Protein AF-A0A4R6QUA4-F1 (afdb_monomer_lite)

Structure (mmCIF, N/CA/C/O backbone):
data_AF-A0A4R6QUA4-F1
#
_entry.id   AF-A0A4R6QUA4-F1
#
loop_
_atom_site.group_PDB
_atom_site.id
_atom_site.type_symbol
_atom_site.label_atom_id
_atom_site.label_alt_id
_atom_site.label_comp_id
_atom_site.label_asym_id
_atom_site.label_entity_id
_atom_site.label_seq_id
_atom_site.pdbx_PDB_ins_code
_atom_site.Cartn_x
_atom_site.Cartn_y
_atom_site.Cartn_z
_atom_site.occupancy
_atom_site.B_iso_or_equiv
_atom_site.auth_seq_id
_atom_site.auth_comp_id
_atom_site.auth_asym_id
_atom_site.auth_atom_id
_atom_site.pdbx_PDB_model_num
ATOM 1 N N . MET A 1 1 ? -16.728 -13.352 -0.654 1.00 44.69 1 MET A N 1
ATOM 2 C CA . MET A 1 1 ? -16.193 -12.247 0.168 1.00 44.69 1 MET A CA 1
ATOM 3 C C . MET A 1 1 ? -16.642 -10.982 -0.537 1.00 44.69 1 MET A C 1
ATOM 5 O O . MET A 1 1 ? -16.301 -10.847 -1.702 1.00 44.69 1 MET A O 1
ATOM 9 N N . GLY A 1 2 ? -17.548 -10.195 0.050 1.00 48.94 2 GLY A N 1
ATOM 10 C CA . GLY A 1 2 ? -18.082 -9.006 -0.626 1.00 48.94 2 GLY A CA 1
ATOM 11 C C . GLY A 1 2 ? -16.954 -8.019 -0.906 1.00 48.94 2 GLY A C 1
ATOM 12 O O . GLY A 1 2 ? -16.120 -7.806 -0.027 1.00 48.94 2 GLY A O 1
ATOM 13 N N . ASP A 1 3 ? -16.895 -7.478 -2.122 1.00 63.06 3 ASP A N 1
ATOM 14 C CA . ASP A 1 3 ? -15.937 -6.429 -2.461 1.00 63.06 3 ASP A CA 1
ATOM 15 C C . ASP A 1 3 ? -16.188 -5.231 -1.541 1.00 63.06 3 ASP A C 1
ATOM 17 O O . ASP A 1 3 ? -17.224 -4.570 -1.623 1.00 63.06 3 ASP A O 1
ATOM 21 N N . LEU A 1 4 ? -15.258 -4.990 -0.615 1.00 68.12 4 LEU A N 1
ATOM 22 C CA . LEU A 1 4 ? -15.256 -3.782 0.200 1.00 68.12 4 LEU A CA 1
ATOM 23 C C . LEU A 1 4 ? -15.193 -2.577 -0.739 1.00 68.12 4 LEU A C 1
ATOM 25 O O . LEU A 1 4 ? -14.339 -2.535 -1.628 1.00 68.12 4 LEU A O 1
ATOM 29 N N . ASN A 1 5 ? -16.092 -1.611 -0.530 1.00 76.88 5 ASN A N 1
ATOM 30 C CA . ASN A 1 5 ? -16.022 -0.331 -1.220 1.00 76.88 5 ASN A CA 1
ATOM 31 C C . ASN A 1 5 ? -14.654 0.304 -0.899 1.00 76.88 5 ASN A C 1
ATOM 33 O O . ASN A 1 5 ? -14.400 0.566 0.282 1.00 76.88 5 ASN A O 1
ATOM 37 N N . PRO A 1 6 ? -13.789 0.546 -1.904 1.00 73.88 6 PRO A N 1
ATOM 38 C CA . PRO A 1 6 ? -12.470 1.122 -1.679 1.00 73.88 6 PRO A CA 1
ATOM 39 C C . PRO A 1 6 ? -12.531 2.451 -0.925 1.00 73.88 6 PRO A C 1
ATOM 41 O O . PRO A 1 6 ? -11.679 2.686 -0.084 1.00 73.88 6 PRO A O 1
ATOM 44 N N . ASP A 1 7 ? -13.573 3.262 -1.116 1.00 78.94 7 ASP A N 1
ATOM 45 C CA . ASP A 1 7 ? -13.720 4.566 -0.451 1.00 78.94 7 ASP A CA 1
ATOM 46 C C . ASP A 1 7 ? -14.081 4.459 1.040 1.00 78.94 7 ASP A C 1
ATOM 48 O O . ASP A 1 7 ? -14.096 5.453 1.762 1.00 78.94 7 ASP A O 1
ATOM 52 N N . GLN A 1 8 ? -14.417 3.259 1.519 1.00 87.50 8 GLN A N 1
ATOM 53 C CA . GLN A 1 8 ? -14.825 3.010 2.903 1.00 87.50 8 GLN A CA 1
ATOM 54 C C . GLN A 1 8 ? -14.041 1.860 3.537 1.00 87.50 8 GLN A C 1
ATOM 56 O O . GLN A 1 8 ? -14.513 1.243 4.494 1.00 87.50 8 GLN A O 1
ATOM 61 N N . TRP A 1 9 ? -12.840 1.579 3.021 1.00 93.06 9 TRP A N 1
ATOM 62 C CA . TRP A 1 9 ? -11.966 0.518 3.520 1.00 93.06 9 TRP A CA 1
ATOM 63 C C . TRP A 1 9 ? -11.736 0.627 5.038 1.00 93.06 9 TRP A C 1
ATOM 65 O O . TRP A 1 9 ? -11.777 -0.379 5.745 1.00 93.06 9 TRP A O 1
ATOM 75 N N . PHE A 1 10 ? -11.580 1.854 5.545 1.00 94.50 10 PHE A N 1
ATOM 76 C CA . PHE A 1 10 ? -11.244 2.137 6.941 1.00 94.50 10 PHE A CA 1
ATOM 77 C C . PHE A 1 10 ? -12.351 1.737 7.928 1.00 94.50 10 PHE A C 1
ATOM 79 O O . PHE A 1 10 ? -12.068 1.411 9.077 1.00 94.50 10 PHE A O 1
ATOM 86 N N . LYS A 1 11 ? -13.614 1.661 7.483 1.00 94.31 11 LYS A N 1
ATOM 87 C CA . LYS A 1 11 ? -14.744 1.253 8.340 1.00 94.31 11 LYS A CA 1
ATOM 88 C C . LYS A 1 11 ? -14.667 -0.205 8.791 1.00 94.31 11 LYS A C 1
ATOM 90 O O . LYS A 1 11 ? -15.334 -0.576 9.751 1.00 94.31 11 LYS A O 1
ATOM 95 N N . ALA A 1 12 ? -13.899 -1.028 8.081 1.00 94.44 12 ALA A N 1
ATOM 96 C CA . ALA A 1 12 ? -13.710 -2.441 8.390 1.00 94.44 12 ALA A CA 1
ATOM 97 C C . ALA A 1 12 ? -12.399 -2.723 9.145 1.00 94.44 12 ALA A C 1
ATOM 99 O O . ALA A 1 12 ? -12.095 -3.888 9.398 1.00 94.44 12 ALA A O 1
ATOM 100 N N . VAL A 1 13 ? -11.616 -1.688 9.474 1.00 96.19 13 VAL A N 1
ATOM 101 C CA . VAL A 1 13 ? -10.328 -1.836 10.162 1.00 96.19 13 VAL A CA 1
ATOM 102 C C . VAL A 1 13 ? -10.533 -2.406 11.558 1.00 96.19 13 VAL A C 1
ATOM 104 O O . VAL A 1 13 ? -11.457 -2.032 12.283 1.00 96.19 13 VAL A O 1
ATOM 107 N N . THR A 1 14 ? -9.648 -3.324 11.929 1.00 96.44 14 THR A N 1
ATOM 108 C CA . THR A 1 14 ? -9.632 -3.983 13.233 1.00 96.44 14 THR A CA 1
ATOM 109 C C . THR A 1 14 ? -8.464 -3.497 14.089 1.00 96.44 14 THR A C 1
ATOM 111 O O . THR A 1 14 ? -7.507 -2.907 13.593 1.00 96.44 14 THR A O 1
ATOM 114 N N . ALA A 1 15 ? -8.503 -3.787 15.392 1.00 96.25 15 ALA A N 1
ATOM 115 C CA . ALA A 1 15 ? -7.386 -3.474 16.283 1.00 96.25 15 ALA A CA 1
ATOM 116 C C . ALA A 1 15 ? -6.094 -4.228 15.916 1.00 96.25 15 ALA A C 1
ATOM 118 O O . ALA A 1 15 ? -4.999 -3.726 16.162 1.00 96.25 15 ALA A O 1
ATOM 119 N N . ASP A 1 16 ? -6.208 -5.415 15.314 1.00 95.06 16 ASP A N 1
ATOM 120 C CA . ASP A 1 16 ? -5.049 -6.193 14.872 1.00 95.06 16 ASP A CA 1
ATOM 121 C C . ASP A 1 16 ? -4.373 -5.552 13.652 1.00 95.06 16 ASP A C 1
ATOM 123 O O . ASP A 1 16 ? -3.144 -5.525 13.591 1.00 95.06 16 ASP A O 1
ATOM 127 N N . ASP A 1 17 ? -5.158 -4.968 12.736 1.00 95.31 17 ASP A N 1
ATOM 128 C CA . ASP A 1 17 ? -4.621 -4.211 11.597 1.00 95.31 17 ASP A CA 1
ATOM 129 C C . ASP A 1 17 ? -3.795 -3.002 12.072 1.00 95.31 17 ASP A C 1
ATOM 131 O O . ASP A 1 17 ? -2.774 -2.688 11.470 1.00 95.31 17 ASP A O 1
ATOM 135 N N . LEU A 1 18 ? -4.217 -2.340 13.157 1.00 96.25 18 LEU A N 1
ATOM 136 C CA . LEU A 1 18 ? -3.539 -1.168 13.727 1.00 96.25 18 LEU A CA 1
ATOM 137 C C . LEU A 1 18 ? -2.298 -1.532 14.543 1.00 96.25 18 LEU A C 1
ATOM 139 O O . LEU A 1 18 ? -1.258 -0.882 14.416 1.00 96.25 18 LEU A O 1
ATOM 143 N N . ARG A 1 19 ? -2.380 -2.602 15.344 1.00 94.38 19 ARG A N 1
ATOM 144 C CA . ARG A 1 19 ? -1.271 -3.057 16.196 1.00 94.38 19 ARG A CA 1
ATOM 145 C C . ARG A 1 19 ? -0.025 -3.390 15.384 1.00 94.38 19 ARG A C 1
ATOM 147 O O . ARG A 1 19 ? 1.080 -3.130 15.851 1.00 94.38 19 ARG A O 1
ATOM 154 N N . LEU A 1 20 ? -0.201 -3.936 14.179 1.00 92.88 20 LEU A N 1
ATOM 155 C CA . LEU A 1 20 ? 0.902 -4.240 13.266 1.00 92.88 20 LEU A CA 1
ATOM 156 C C . LEU A 1 20 ? 1.785 -3.014 12.979 1.00 92.88 20 LEU A C 1
ATOM 158 O O . LEU A 1 20 ? 2.990 -3.154 12.794 1.00 92.88 20 LEU A O 1
ATOM 162 N N . TYR A 1 21 ? 1.194 -1.822 12.982 1.00 93.25 21 TYR A N 1
ATOM 163 C CA . TYR A 1 21 ? 1.879 -0.575 12.657 1.00 93.25 21 TYR A CA 1
ATOM 164 C C . TYR A 1 21 ? 2.112 0.325 13.873 1.00 93.25 21 TYR A C 1
ATOM 166 O O . TYR A 1 21 ? 2.508 1.475 13.712 1.00 93.25 21 TYR A O 1
ATOM 174 N N . GLY A 1 22 ? 1.863 -0.183 15.085 1.00 94.38 22 GLY A N 1
ATOM 175 C CA . GLY A 1 22 ? 2.015 0.594 16.315 1.00 94.38 22 GLY A CA 1
ATOM 176 C C . GLY A 1 22 ? 1.053 1.780 16.416 1.00 94.38 22 GLY A C 1
ATOM 177 O O . GLY A 1 22 ? 1.383 2.765 17.065 1.00 94.38 22 GLY A O 1
ATOM 178 N N . VAL A 1 23 ? -0.113 1.708 15.762 1.00 95.31 23 VAL A N 1
ATOM 179 C CA . VAL A 1 23 ? -1.147 2.742 15.884 1.00 95.31 23 VAL A CA 1
ATOM 180 C C . VAL A 1 23 ? -1.981 2.458 17.129 1.00 95.31 23 VAL A C 1
ATOM 182 O O . VAL A 1 23 ? -2.680 1.443 17.203 1.00 95.31 23 VAL A O 1
ATOM 185 N N . ASP A 1 24 ? -1.903 3.364 18.100 1.00 95.31 24 ASP A N 1
ATOM 186 C CA . ASP A 1 24 ? -2.648 3.264 19.350 1.00 95.31 24 ASP A CA 1
ATOM 187 C C . ASP A 1 24 ? -4.127 3.615 19.159 1.00 95.31 24 ASP A C 1
ATOM 189 O O . ASP A 1 24 ? -4.481 4.543 18.426 1.00 95.31 24 ASP A O 1
ATOM 193 N N . ILE A 1 25 ? -4.986 2.876 19.865 1.00 96.00 25 ILE A N 1
ATOM 194 C CA . ILE A 1 25 ? -6.422 3.144 19.973 1.00 96.00 25 ILE A CA 1
ATOM 195 C C . ILE A 1 25 ? -6.655 3.812 21.326 1.00 96.00 25 ILE A C 1
ATOM 197 O O . ILE A 1 25 ? -6.347 3.224 22.364 1.00 96.00 25 ILE A O 1
ATOM 201 N N . GLY A 1 26 ? -7.178 5.036 21.309 1.00 92.81 26 GLY A N 1
ATOM 202 C CA . GLY A 1 26 ? -7.480 5.803 22.511 1.00 92.81 26 GLY A CA 1
ATOM 203 C C . GLY A 1 26 ? -8.592 5.186 23.364 1.00 92.81 26 GLY A C 1
ATOM 204 O O . GLY A 1 26 ? -9.363 4.330 22.924 1.00 92.81 26 GLY A O 1
ATOM 205 N N . ASP A 1 27 ? -8.708 5.652 24.606 1.00 93.06 27 ASP A N 1
ATOM 206 C CA . ASP A 1 27 ? -9.741 5.177 25.527 1.00 93.06 27 ASP A CA 1
ATOM 207 C C . ASP A 1 27 ? -11.150 5.441 24.972 1.00 93.06 27 ASP A C 1
ATOM 209 O O . ASP A 1 27 ? -11.548 6.580 24.730 1.00 93.06 27 ASP A O 1
ATOM 213 N N . GLY A 1 28 ? -11.923 4.367 24.786 1.00 92.75 28 GLY A N 1
ATOM 214 C CA . GLY A 1 28 ? -13.274 4.431 24.215 1.00 92.75 28 GLY A CA 1
ATOM 215 C C . GLY A 1 28 ? -13.323 4.662 22.699 1.00 92.75 28 GLY A C 1
ATOM 216 O O . GLY A 1 28 ? -14.419 4.767 22.148 1.00 92.75 28 GLY A O 1
ATOM 217 N N . GLU A 1 29 ? -12.171 4.714 22.027 1.00 96.75 29 GLU A N 1
ATOM 218 C CA . GLU A 1 29 ? -12.047 4.841 20.575 1.00 96.75 29 GLU A CA 1
ATOM 219 C C . GLU A 1 29 ? -12.236 3.472 19.894 1.00 96.75 29 GLU A C 1
ATOM 221 O O . GLU A 1 29 ? -11.816 2.424 20.389 1.00 96.75 29 GLU A O 1
ATOM 226 N N . THR A 1 30 ? -12.893 3.459 18.736 1.00 97.56 30 THR A N 1
ATOM 227 C CA . THR A 1 30 ? -12.954 2.286 17.851 1.00 97.56 30 THR A CA 1
ATOM 228 C C . THR A 1 30 ? -11.811 2.319 16.836 1.00 97.56 30 THR A C 1
ATOM 230 O O . THR A 1 30 ? -11.300 3.383 16.502 1.00 97.56 30 THR A O 1
ATOM 233 N N . ALA A 1 31 ? -11.421 1.172 16.274 1.00 97.19 31 ALA A N 1
ATOM 234 C CA . ALA A 1 31 ? -10.335 1.134 15.289 1.00 97.19 31 ALA A CA 1
ATOM 235 C C . ALA A 1 31 ? -10.563 2.049 14.056 1.00 97.19 31 ALA A C 1
ATOM 237 O O . ALA A 1 31 ? -9.621 2.735 13.665 1.00 97.19 31 ALA A O 1
ATOM 238 N N . PRO A 1 32 ? -11.777 2.161 13.474 1.00 97.38 32 PRO A N 1
ATOM 239 C CA . PRO A 1 32 ? -12.034 3.151 12.426 1.00 97.38 32 PRO A CA 1
ATOM 240 C C . PRO A 1 32 ? -11.815 4.599 12.881 1.00 97.38 32 PRO A C 1
ATOM 242 O O . PRO A 1 32 ? -11.226 5.372 12.135 1.00 97.38 32 PRO A O 1
ATOM 245 N N . GLN A 1 33 ? -12.220 4.948 14.108 1.00 97.69 33 GLN A N 1
ATOM 246 C CA . GLN A 1 33 ? -11.997 6.290 14.662 1.00 97.69 33 GLN A CA 1
ATOM 247 C C . GLN A 1 33 ? -10.505 6.583 14.854 1.00 97.69 33 GLN A C 1
ATOM 249 O O . GLN A 1 33 ? -10.064 7.681 14.537 1.00 97.69 33 GLN A O 1
ATOM 254 N N . ALA A 1 34 ? -9.713 5.588 15.269 1.00 97.62 34 ALA A N 1
ATOM 255 C CA . ALA A 1 34 ? -8.261 5.733 15.362 1.00 97.62 34 ALA A CA 1
ATOM 256 C C . ALA A 1 34 ? -7.613 5.999 13.991 1.00 97.62 34 ALA A C 1
ATOM 258 O O . ALA A 1 34 ? -6.678 6.790 13.897 1.00 97.62 34 ALA A O 1
ATOM 259 N N . VAL A 1 35 ? -8.125 5.386 12.914 1.00 97.19 35 VAL A N 1
ATOM 260 C CA . VAL A 1 35 ? -7.673 5.672 11.538 1.00 97.19 35 VAL A CA 1
ATOM 261 C C . VAL A 1 35 ? -8.080 7.071 11.090 1.00 97.19 35 VAL A C 1
ATOM 263 O O . VAL A 1 35 ? -7.272 7.755 10.470 1.00 97.19 35 VAL A O 1
ATOM 266 N N . GLU A 1 36 ? -9.309 7.498 11.384 1.00 97.31 36 GLU A N 1
ATOM 267 C CA . GLU A 1 36 ? -9.784 8.855 11.081 1.00 97.31 36 GLU A CA 1
ATOM 268 C C . GLU A 1 36 ? -8.931 9.906 11.801 1.00 97.31 36 GLU A C 1
ATOM 270 O O . GLU A 1 36 ? -8.419 10.820 11.162 1.00 97.31 36 GLU A O 1
ATOM 275 N N . ARG A 1 37 ? -8.674 9.717 13.100 1.00 97.25 37 ARG A N 1
ATOM 276 C CA . ARG A 1 37 ? -7.797 10.591 13.885 1.00 97.25 37 ARG A CA 1
ATOM 277 C C . ARG A 1 37 ? -6.371 10.619 13.334 1.00 97.25 37 ARG A C 1
ATOM 279 O O . ARG A 1 37 ? -5.821 11.699 13.154 1.00 97.25 37 ARG A O 1
ATOM 286 N N . LEU A 1 38 ? -5.780 9.457 13.046 1.00 96.50 38 LEU A N 1
ATOM 287 C CA . LEU A 1 38 ? -4.453 9.372 12.427 1.00 96.50 38 LEU A CA 1
ATOM 288 C C . LEU A 1 38 ? -4.415 10.140 11.098 1.00 96.50 38 LEU A C 1
ATOM 290 O O . LEU A 1 38 ? -3.456 10.856 10.819 1.00 96.50 38 LEU A O 1
ATOM 294 N N . ALA A 1 39 ? -5.457 9.997 10.279 1.00 96.25 39 ALA A N 1
ATOM 295 C CA . ALA A 1 39 ? -5.543 10.684 9.002 1.00 96.25 39 ALA A CA 1
ATOM 296 C C . ALA A 1 39 ? -5.630 12.204 9.173 1.00 96.25 39 ALA A C 1
ATOM 298 O O . ALA A 1 39 ? -4.932 12.925 8.465 1.00 96.25 39 ALA A O 1
ATOM 299 N N . ASP A 1 40 ? -6.408 12.685 10.142 1.00 97.06 40 ASP A N 1
ATOM 300 C CA . ASP A 1 40 ? -6.492 14.108 10.474 1.00 97.06 40 ASP A CA 1
ATOM 301 C C . ASP A 1 40 ? -5.148 14.657 10.985 1.00 97.06 40 ASP A C 1
ATOM 303 O O . ASP A 1 40 ? -4.707 15.722 10.548 1.00 97.06 40 ASP A O 1
ATOM 307 N N . GLU A 1 41 ? -4.461 13.921 11.866 1.00 96.19 41 GLU A N 1
ATOM 308 C CA . GLU A 1 41 ? -3.148 14.295 12.415 1.00 96.19 41 GLU A CA 1
ATOM 309 C C . GLU A 1 41 ? -2.064 14.385 11.328 1.00 96.19 41 GLU A C 1
ATOM 311 O O . GLU A 1 41 ? -1.207 15.271 11.373 1.00 96.19 41 GLU A O 1
ATOM 316 N N . MET A 1 42 ? -2.105 13.485 10.341 1.00 95.62 42 MET A N 1
ATOM 317 C CA . MET A 1 42 ? -1.110 13.390 9.268 1.00 95.62 42 MET A CA 1
ATOM 318 C C . MET A 1 42 ? -1.513 14.122 7.975 1.00 95.62 42 MET A C 1
ATOM 320 O O . MET A 1 42 ? -0.721 14.176 7.036 1.00 95.62 42 MET A O 1
ATOM 324 N N . GLY A 1 43 ? -2.727 14.676 7.895 1.00 96.31 43 GLY A N 1
ATOM 325 C CA . GLY A 1 43 ? -3.247 15.320 6.684 1.00 96.31 43 GLY A CA 1
ATOM 326 C C . GLY A 1 43 ? -3.515 14.352 5.521 1.00 96.31 43 GLY A C 1
ATOM 327 O O . GLY A 1 43 ? -3.299 14.705 4.361 1.00 96.31 43 GLY A O 1
ATOM 328 N N . VAL A 1 44 ? -3.959 13.129 5.817 1.00 96.50 44 VAL A N 1
ATOM 329 C CA . VAL A 1 44 ? -4.184 12.052 4.840 1.00 96.50 44 VAL A CA 1
ATOM 330 C C . VAL A 1 44 ? -5.619 12.066 4.307 1.00 96.50 44 VAL A C 1
ATOM 332 O O . VAL A 1 44 ? -6.587 12.026 5.062 1.00 96.50 44 VAL A O 1
ATOM 335 N N . ASP A 1 45 ? -5.770 12.016 2.981 1.00 95.50 45 ASP A N 1
ATOM 336 C CA . ASP A 1 45 ? -7.061 11.792 2.312 1.00 95.50 45 ASP A CA 1
ATOM 337 C C . ASP A 1 45 ? -7.387 10.282 2.290 1.00 95.50 45 ASP A C 1
ATOM 339 O O . ASP A 1 45 ? -6.899 9.531 1.441 1.00 95.50 45 ASP A O 1
ATOM 343 N N . LEU A 1 46 ? -8.216 9.814 3.232 1.00 95.56 46 LEU A N 1
ATOM 344 C CA . LEU A 1 46 ? -8.635 8.404 3.316 1.00 95.56 46 LEU A CA 1
ATOM 345 C C . LEU A 1 46 ? -9.314 7.882 2.030 1.00 95.56 46 LEU A C 1
ATOM 347 O O . LEU A 1 46 ? -8.997 6.764 1.602 1.00 95.56 46 LEU A O 1
ATOM 351 N N . PRO A 1 47 ? -10.207 8.643 1.369 1.00 95.06 47 PRO A N 1
ATOM 352 C CA . PRO A 1 47 ? -10.648 8.330 0.012 1.00 95.06 47 PRO A CA 1
ATOM 353 C C . PRO A 1 47 ? -9.510 8.169 -1.011 1.00 95.06 47 PRO A C 1
ATOM 355 O O . PRO A 1 47 ? -9.578 7.260 -1.839 1.00 95.06 47 PRO A O 1
ATOM 358 N N . ALA A 1 48 ? -8.453 8.992 -0.979 1.00 94.81 48 ALA A N 1
ATOM 359 C CA . ALA A 1 48 ? -7.293 8.806 -1.869 1.00 94.81 48 ALA A CA 1
ATOM 360 C C . ALA A 1 48 ? -6.566 7.483 -1.610 1.00 94.81 48 ALA A C 1
ATOM 362 O O . ALA A 1 48 ? -6.180 6.804 -2.565 1.00 94.81 48 ALA A O 1
ATOM 363 N N . VAL A 1 49 ? -6.446 7.067 -0.345 1.00 96.75 49 VAL A N 1
ATOM 364 C CA . VAL A 1 49 ? -5.933 5.732 0.008 1.00 96.75 49 VAL A CA 1
ATOM 365 C C . VAL A 1 49 ? -6.785 4.642 -0.646 1.00 96.75 49 VAL A C 1
ATOM 367 O O . VAL A 1 49 ? -6.249 3.730 -1.277 1.00 96.75 49 VAL A O 1
ATOM 370 N N . GLY A 1 50 ? -8.113 4.772 -0.577 1.00 96.00 50 GLY A N 1
ATOM 371 C CA . GLY A 1 50 ? -9.060 3.878 -1.246 1.00 96.00 50 GLY A CA 1
ATOM 372 C C . GLY A 1 50 ? -8.848 3.788 -2.760 1.00 96.00 50 GLY A C 1
ATOM 373 O O . GLY A 1 50 ? -8.758 2.689 -3.315 1.00 96.00 50 GLY A O 1
ATOM 374 N N . ARG A 1 51 ? -8.693 4.935 -3.431 1.00 95.56 51 ARG A N 1
ATOM 375 C CA . ARG A 1 51 ? -8.406 5.000 -4.876 1.00 95.56 51 ARG A CA 1
ATOM 376 C C . ARG A 1 51 ? -7.068 4.350 -5.227 1.00 95.56 51 ARG A C 1
ATOM 378 O O . ARG A 1 51 ? -7.015 3.566 -6.172 1.00 95.56 51 ARG A O 1
ATOM 385 N N . CYS A 1 52 ? -6.019 4.584 -4.439 1.00 96.25 52 CYS A N 1
ATOM 386 C CA . CYS A 1 52 ? -4.717 3.941 -4.625 1.00 96.25 52 CYS A CA 1
ATOM 387 C C . CYS A 1 52 ? -4.805 2.414 -4.442 1.00 96.25 52 CYS A C 1
ATOM 389 O O . CYS A 1 52 ? -4.275 1.653 -5.251 1.00 96.25 52 CYS A O 1
ATOM 391 N N . LEU A 1 53 ? -5.526 1.931 -3.423 1.00 96.12 53 LEU A N 1
ATOM 392 C CA . LEU A 1 53 ? -5.782 0.497 -3.233 1.00 96.12 53 LEU A CA 1
ATOM 393 C C . LEU A 1 53 ? -6.511 -0.116 -4.434 1.00 96.12 53 LEU A C 1
ATOM 395 O O . LEU A 1 53 ? -6.169 -1.227 -4.847 1.00 96.12 53 LEU A O 1
ATOM 399 N N . ALA A 1 54 ? -7.504 0.588 -4.982 1.00 94.88 54 ALA A N 1
ATOM 400 C CA . ALA A 1 54 ? -8.257 0.156 -6.155 1.00 94.88 54 ALA A CA 1
ATOM 401 C C . ALA A 1 54 ? -7.394 0.139 -7.426 1.00 94.88 54 ALA A C 1
ATOM 403 O O . ALA A 1 54 ? -7.456 -0.829 -8.182 1.00 94.88 54 ALA A O 1
ATOM 404 N N . LEU A 1 55 ? -6.546 1.153 -7.620 1.00 95.00 55 LEU A N 1
ATOM 405 C CA . LEU A 1 55 ? -5.571 1.224 -8.710 1.00 95.00 55 LEU A CA 1
ATOM 406 C C . LEU A 1 55 ? -4.623 0.017 -8.688 1.00 95.00 55 LEU A C 1
ATOM 408 O O . LEU A 1 55 ? -4.433 -0.649 -9.700 1.00 95.00 55 LEU A O 1
ATOM 412 N N . LEU A 1 56 ? -4.072 -0.318 -7.519 1.00 95.38 56 LEU A N 1
ATOM 413 C CA . LEU A 1 56 ? -3.188 -1.479 -7.383 1.00 95.38 56 LEU A CA 1
ATOM 414 C C . LEU A 1 56 ? -3.912 -2.807 -7.650 1.00 95.38 56 LEU A C 1
ATOM 416 O O . LEU A 1 56 ? -3.286 -3.769 -8.086 1.00 95.38 56 LEU A O 1
ATOM 420 N N . ARG A 1 57 ? -5.227 -2.874 -7.402 1.00 94.12 57 ARG A N 1
ATOM 421 C CA . ARG A 1 57 ? -6.051 -4.056 -7.706 1.00 94.12 57 ARG A CA 1
ATOM 422 C C . ARG A 1 57 ? -6.420 -4.179 -9.180 1.00 94.12 57 ARG A C 1
ATOM 424 O O . ARG A 1 57 ? -6.650 -5.299 -9.634 1.00 94.12 57 ARG A O 1
ATOM 431 N N . SER A 1 58 ? -6.546 -3.064 -9.897 1.00 90.12 58 SER A N 1
ATOM 432 C CA . SER A 1 58 ? -7.079 -3.043 -11.263 1.00 90.12 58 SER A CA 1
ATOM 433 C C . SER A 1 58 ? -6.051 -3.447 -12.321 1.00 90.12 58 SER A C 1
ATOM 435 O O . SER A 1 58 ? -6.438 -3.924 -13.389 1.00 90.12 58 SER A O 1
ATOM 437 N N . GLY A 1 59 ? -4.758 -3.293 -12.029 1.00 83.06 59 GLY A N 1
ATOM 438 C CA . GLY A 1 59 ? -3.689 -3.459 -13.007 1.00 83.06 59 GLY A CA 1
ATOM 439 C C . GLY A 1 59 ? -2.545 -4.361 -12.557 1.00 83.06 59 GLY A C 1
ATOM 440 O O . GLY A 1 59 ? -2.395 -4.730 -11.395 1.00 83.06 59 GLY A O 1
ATOM 441 N N . ARG A 1 60 ? -1.672 -4.693 -13.514 1.00 90.12 60 ARG A N 1
ATOM 442 C CA . ARG A 1 60 ? -0.348 -5.261 -13.227 1.00 90.12 60 ARG A CA 1
ATOM 443 C C . ARG A 1 60 ? 0.599 -4.121 -12.884 1.00 90.12 60 ARG A C 1
ATOM 445 O O . ARG A 1 60 ? 1.449 -3.748 -13.691 1.00 90.12 60 ARG A O 1
ATOM 452 N N . CYS A 1 61 ? 0.418 -3.536 -11.713 1.00 92.94 61 CYS A N 1
ATOM 453 C CA . CYS A 1 61 ? 1.232 -2.427 -11.248 1.00 92.94 61 CYS A CA 1
ATOM 454 C C . CYS A 1 61 ? 1.629 -2.607 -9.782 1.00 92.94 61 CYS A C 1
ATOM 456 O O . CYS A 1 61 ? 1.103 -3.458 -9.062 1.00 92.94 61 CYS A O 1
ATOM 458 N N . MET A 1 62 ? 2.615 -1.830 -9.357 1.00 94.88 62 MET A N 1
ATOM 459 C CA . MET A 1 62 ? 2.959 -1.672 -7.953 1.00 94.88 62 MET A CA 1
ATOM 460 C C . MET A 1 62 ? 3.271 -0.214 -7.653 1.00 94.88 62 MET A C 1
ATOM 462 O O . MET A 1 62 ? 3.759 0.522 -8.514 1.00 94.88 62 MET A O 1
ATOM 466 N N . LEU A 1 63 ? 3.029 0.168 -6.407 1.00 95.88 63 LEU A N 1
ATOM 467 C CA . LEU A 1 63 ? 3.554 1.391 -5.835 1.00 95.88 63 LEU A CA 1
ATOM 468 C C . LEU A 1 63 ? 5.047 1.197 -5.559 1.00 95.88 63 LEU A C 1
ATOM 470 O O . LEU A 1 63 ? 5.455 0.148 -5.055 1.00 95.88 63 LEU A O 1
ATOM 474 N N . SER A 1 64 ? 5.865 2.181 -5.905 1.00 93.19 64 SER A N 1
ATOM 475 C CA . SER A 1 64 ? 7.304 2.208 -5.649 1.00 93.19 64 SER A CA 1
ATOM 476 C C . SER A 1 64 ? 7.788 3.651 -5.527 1.00 93.19 64 SER A C 1
ATOM 478 O O . SER A 1 64 ? 7.898 4.372 -6.520 1.00 93.19 64 SER A O 1
ATOM 480 N N . GLY A 1 65 ? 8.101 4.072 -4.306 1.00 85.56 65 GLY A N 1
ATOM 481 C CA . GLY A 1 65 ? 8.708 5.371 -4.041 1.00 85.56 65 GLY A CA 1
ATOM 482 C C . GLY A 1 65 ? 8.685 5.749 -2.566 1.00 85.56 65 GLY A C 1
ATOM 483 O O . GLY A 1 65 ? 8.342 4.935 -1.717 1.00 85.56 65 GLY A O 1
ATOM 484 N N . GLY A 1 66 ? 9.086 6.984 -2.275 1.00 84.12 66 GLY A N 1
ATOM 485 C CA . GLY A 1 66 ? 9.407 7.434 -0.920 1.00 84.12 66 GLY A CA 1
ATOM 486 C C . GLY A 1 66 ? 10.915 7.444 -0.655 1.00 84.12 66 GLY A C 1
ATOM 487 O O . GLY A 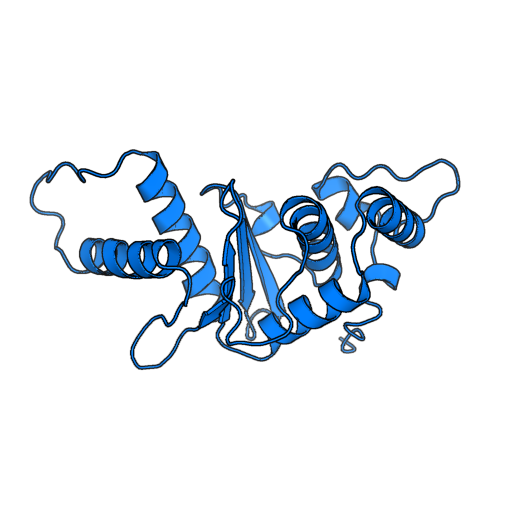1 66 ? 11.714 6.956 -1.459 1.00 84.12 66 GLY A O 1
ATOM 488 N N . SER A 1 67 ? 11.295 8.054 0.462 1.00 80.94 67 SER A N 1
ATOM 489 C CA . SER A 1 67 ? 12.654 8.029 1.002 1.00 80.94 67 SER A CA 1
ATOM 490 C C . SER A 1 67 ? 12.544 8.002 2.527 1.00 80.94 67 SER A C 1
ATOM 492 O O . SER A 1 67 ? 12.422 9.081 3.113 1.00 80.94 67 SER A O 1
ATOM 494 N N . PRO A 1 68 ? 12.580 6.821 3.176 1.00 85.56 68 PRO A N 1
ATOM 495 C CA . PRO A 1 68 ? 12.969 5.492 2.663 1.00 85.56 68 PRO A CA 1
ATOM 496 C C . PRO A 1 68 ? 12.062 4.870 1.582 1.00 85.56 68 PRO A C 1
ATOM 498 O O . PRO A 1 68 ? 10.911 5.261 1.408 1.00 85.56 68 PRO A O 1
ATOM 501 N N . MET A 1 69 ? 12.589 3.899 0.825 1.00 89.88 69 MET A N 1
ATOM 502 C CA . MET A 1 69 ? 11.875 3.311 -0.319 1.00 89.88 69 MET A CA 1
ATOM 503 C C . MET A 1 69 ? 10.721 2.405 0.127 1.00 89.88 69 MET A C 1
ATOM 505 O O . MET A 1 69 ? 10.952 1.346 0.710 1.00 89.88 69 MET A O 1
ATOM 509 N N . ALA A 1 70 ? 9.493 2.758 -0.238 1.00 94.06 70 ALA A N 1
ATOM 510 C CA . ALA A 1 70 ? 8.293 1.991 0.059 1.00 94.06 70 ALA A CA 1
ATOM 511 C C . ALA A 1 70 ? 7.736 1.322 -1.207 1.00 94.06 70 ALA A C 1
ATOM 513 O O . ALA A 1 70 ? 7.687 1.916 -2.289 1.00 94.06 70 ALA A O 1
ATOM 514 N N . MET A 1 71 ? 7.308 0.065 -1.085 1.00 95.75 71 MET A N 1
ATOM 515 C CA . MET A 1 71 ? 6.743 -0.705 -2.192 1.00 95.75 71 MET A CA 1
ATOM 516 C C . MET A 1 71 ? 5.473 -1.422 -1.756 1.00 95.75 71 MET A C 1
ATOM 518 O O . MET A 1 71 ? 5.459 -2.061 -0.708 1.00 95.75 71 MET A O 1
ATOM 522 N N . LEU A 1 72 ? 4.433 -1.389 -2.590 1.00 97.25 72 LEU A N 1
ATOM 523 C CA . LEU A 1 72 ? 3.182 -2.106 -2.341 1.00 97.25 72 LEU A CA 1
ATOM 524 C C . LEU A 1 72 ? 2.640 -2.710 -3.633 1.00 97.25 72 LEU A C 1
ATOM 526 O O . LEU A 1 72 ? 2.529 -2.038 -4.655 1.00 97.25 72 LEU A O 1
ATOM 530 N N . SER A 1 73 ? 2.280 -3.986 -3.578 1.00 96.19 73 SER A N 1
ATOM 531 C CA . SER A 1 73 ? 1.787 -4.753 -4.726 1.00 96.19 73 SER A CA 1
ATOM 532 C C . SER A 1 73 ? 0.575 -5.594 -4.340 1.00 96.19 73 SER A C 1
ATOM 534 O O . SER A 1 73 ? 0.497 -6.078 -3.212 1.00 96.19 73 SER A O 1
ATOM 536 N N . TYR A 1 74 ? -0.358 -5.805 -5.266 1.00 96.62 74 TYR A N 1
ATOM 537 C CA . TYR A 1 74 ? -1.521 -6.676 -5.073 1.00 96.62 74 TYR A CA 1
ATOM 538 C C . TYR A 1 74 ? -1.413 -7.919 -5.954 1.00 96.62 74 TYR A C 1
ATOM 540 O O . TYR A 1 74 ? -1.083 -7.799 -7.127 1.00 96.62 74 TYR A O 1
ATOM 548 N N . SER A 1 75 ? -1.711 -9.102 -5.408 1.00 94.88 75 SER A N 1
ATOM 549 C CA . SER A 1 75 ? -1.823 -10.349 -6.180 1.00 94.88 75 SER A CA 1
ATOM 550 C C . SER A 1 75 ? -3.298 -10.654 -6.460 1.00 94.88 75 SER A C 1
ATOM 552 O O . SER A 1 75 ? -4.013 -11.033 -5.525 1.00 94.88 75 SER A O 1
ATOM 554 N N . PRO A 1 76 ? -3.767 -10.581 -7.722 1.00 91.38 76 PRO A N 1
ATOM 555 C CA . PRO A 1 76 ? -5.146 -10.929 -8.071 1.00 91.38 76 PRO A CA 1
ATOM 556 C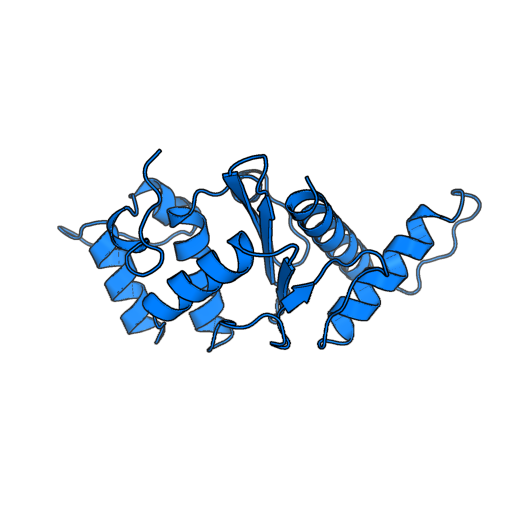 C . PRO A 1 76 ? -5.492 -12.384 -7.761 1.00 91.38 76 PRO A C 1
ATOM 558 O O . PRO A 1 76 ? -6.614 -12.690 -7.366 1.00 91.38 76 PRO A O 1
ATOM 561 N N . ARG A 1 77 ? -4.524 -13.298 -7.895 1.00 91.12 77 ARG A N 1
ATOM 562 C CA . ARG A 1 77 ? -4.738 -14.723 -7.624 1.00 91.12 77 ARG A CA 1
ATOM 563 C C . ARG A 1 77 ? -4.895 -15.025 -6.143 1.00 91.12 77 ARG A C 1
ATOM 565 O O . ARG A 1 77 ? -5.642 -15.932 -5.786 1.00 91.12 77 ARG A O 1
ATOM 572 N N . ARG A 1 78 ? -4.134 -14.337 -5.290 1.00 91.88 78 ARG A N 1
ATOM 573 C CA . ARG A 1 78 ? -4.163 -14.555 -3.836 1.00 91.88 78 ARG A CA 1
ATOM 574 C C . ARG A 1 78 ? -5.172 -13.657 -3.131 1.00 91.88 78 ARG A C 1
ATOM 576 O O . ARG A 1 78 ? -5.543 -13.960 -2.006 1.00 91.88 78 ARG A O 1
ATOM 583 N N . GLY A 1 79 ? -5.593 -12.568 -3.768 1.00 93.00 79 GLY A N 1
ATOM 584 C CA . GLY A 1 79 ? -6.506 -11.595 -3.182 1.00 93.00 79 GLY A CA 1
ATOM 585 C C . GLY A 1 79 ? -5.894 -10.778 -2.041 1.00 93.00 79 GLY A C 1
ATOM 586 O O . GLY A 1 79 ? -6.641 -10.273 -1.211 1.00 93.00 79 GLY A O 1
ATOM 587 N N . VAL A 1 80 ? -4.561 -10.659 -1.975 1.00 95.38 80 VAL A N 1
ATOM 588 C CA . VAL A 1 80 ? -3.839 -10.004 -0.866 1.00 95.38 80 VAL A CA 1
ATOM 589 C C . VAL A 1 80 ? -2.753 -9.061 -1.368 1.00 95.38 80 VAL A C 1
ATOM 591 O O . VAL A 1 80 ? -2.172 -9.262 -2.444 1.00 95.38 80 VAL A O 1
ATOM 594 N N . TYR A 1 81 ? -2.436 -8.065 -0.547 1.00 96.62 81 TYR A N 1
ATOM 5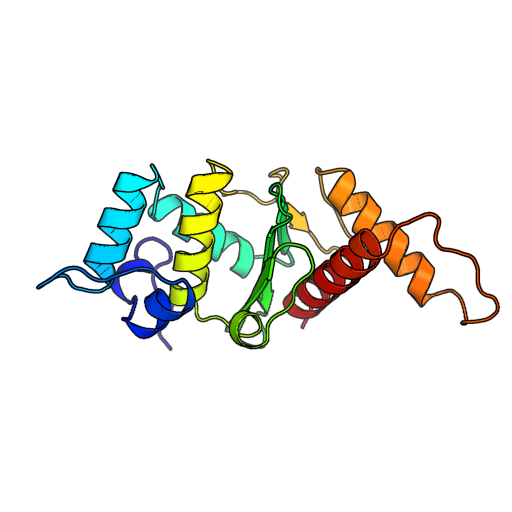95 C CA . TYR A 1 81 ? -1.344 -7.133 -0.788 1.00 96.62 81 TYR A CA 1
ATOM 596 C C . TYR A 1 81 ? -0.029 -7.642 -0.187 1.00 96.62 81 TYR A C 1
ATOM 598 O O . TYR A 1 81 ? -0.008 -8.491 0.703 1.00 96.62 81 TYR A O 1
ATOM 606 N N . ARG A 1 82 ? 1.084 -7.118 -0.688 1.00 96.94 82 ARG A N 1
ATOM 607 C CA . ARG A 1 82 ? 2.424 -7.287 -0.129 1.00 96.94 82 ARG A CA 1
ATOM 608 C C . ARG A 1 82 ? 3.104 -5.934 -0.090 1.00 96.94 82 ARG A C 1
ATOM 610 O O . ARG A 1 82 ? 3.202 -5.294 -1.141 1.00 96.94 82 ARG A O 1
ATOM 617 N N . ALA A 1 83 ? 3.615 -5.576 1.080 1.00 96.62 83 ALA A N 1
ATOM 618 C CA . ALA A 1 83 ? 4.440 -4.401 1.287 1.00 96.62 83 ALA A CA 1
ATOM 619 C C . ALA A 1 83 ? 5.920 -4.778 1.452 1.00 96.62 83 ALA A C 1
ATOM 621 O O . ALA A 1 83 ? 6.265 -5.898 1.840 1.00 96.62 83 ALA A O 1
ATOM 622 N N . ALA A 1 84 ? 6.787 -3.824 1.147 1.00 94.88 84 ALA A N 1
ATOM 623 C CA . ALA A 1 84 ? 8.188 -3.816 1.532 1.00 94.88 84 ALA A CA 1
ATOM 624 C C . ALA A 1 84 ? 8.589 -2.374 1.860 1.00 94.88 84 ALA A C 1
ATOM 626 O O . ALA A 1 84 ? 8.096 -1.437 1.227 1.00 94.88 84 ALA A O 1
ATOM 627 N N . TYR A 1 85 ? 9.476 -2.204 2.835 1.00 92.31 85 TYR A N 1
ATOM 628 C CA . TYR A 1 85 ? 9.965 -0.895 3.256 1.00 92.31 85 TYR A CA 1
ATOM 629 C C . TYR A 1 85 ? 11.477 -0.961 3.426 1.00 92.31 85 TYR A C 1
ATOM 631 O O . TYR A 1 85 ? 11.998 -1.852 4.088 1.00 92.31 85 TYR A O 1
ATOM 639 N N . ASP A 1 86 ? 12.181 -0.066 2.748 1.00 90.38 86 ASP A N 1
ATOM 640 C CA . ASP A 1 86 ? 13.635 0.079 2.763 1.00 90.38 86 ASP A CA 1
ATOM 641 C C . ASP A 1 86 ? 14.431 -1.215 2.493 1.00 90.38 86 ASP A C 1
ATOM 643 O O . ASP A 1 86 ? 15.512 -1.460 3.023 1.00 90.38 86 ASP A O 1
ATOM 647 N N . GLY A 1 87 ? 13.879 -2.087 1.645 1.00 85.19 87 GLY A N 1
ATOM 648 C CA . GLY A 1 87 ? 14.493 -3.368 1.286 1.00 85.19 87 GLY A CA 1
ATOM 649 C C . GLY A 1 87 ? 14.144 -4.513 2.237 1.00 85.19 87 GLY A C 1
ATOM 650 O O . GLY A 1 87 ? 14.459 -5.668 1.932 1.00 85.19 87 GLY A O 1
ATOM 651 N N . ASP A 1 88 ? 13.445 -4.228 3.337 1.00 88.69 88 ASP A N 1
ATOM 652 C CA . ASP A 1 88 ? 12.900 -5.245 4.223 1.00 88.69 88 ASP A CA 1
ATOM 653 C C . ASP A 1 88 ? 11.594 -5.829 3.665 1.00 88.69 88 ASP A C 1
ATOM 655 O O . ASP A 1 88 ? 10.717 -5.144 3.141 1.00 88.69 88 ASP A O 1
ATOM 659 N N . CYS A 1 89 ? 11.488 -7.149 3.763 1.00 84.69 89 CYS A N 1
ATOM 660 C CA . CYS A 1 89 ? 10.362 -7.959 3.320 1.00 84.69 89 CYS A CA 1
ATOM 661 C C . CYS A 1 89 ? 9.897 -8.828 4.487 1.00 84.69 89 CYS A C 1
ATOM 663 O O . CYS A 1 89 ? 9.902 -10.064 4.380 1.00 84.69 89 CYS A O 1
ATOM 665 N N . ALA A 1 90 ? 9.554 -8.176 5.593 1.00 88.00 90 ALA A N 1
ATOM 666 C CA . ALA A 1 90 ? 9.066 -8.824 6.794 1.00 88.00 90 ALA A CA 1
ATOM 667 C C . ALA A 1 90 ? 7.850 -9.730 6.494 1.00 88.00 90 ALA A C 1
ATOM 669 O O . ALA A 1 90 ? 7.100 -9.538 5.527 1.00 88.00 90 ALA A O 1
ATOM 670 N N . ALA A 1 91 ? 7.722 -10.817 7.257 1.00 87.19 91 ALA A N 1
ATOM 671 C CA . ALA A 1 91 ? 6.761 -11.883 6.964 1.00 87.19 91 ALA A CA 1
ATOM 672 C C . ALA A 1 91 ? 5.302 -11.433 7.153 1.00 87.19 91 ALA A C 1
ATOM 674 O O . ALA A 1 91 ? 4.425 -11.838 6.388 1.00 87.19 91 ALA A O 1
ATOM 675 N N . ASP A 1 92 ? 5.067 -10.571 8.130 1.00 89.69 92 ASP A N 1
ATOM 676 C CA . ASP A 1 9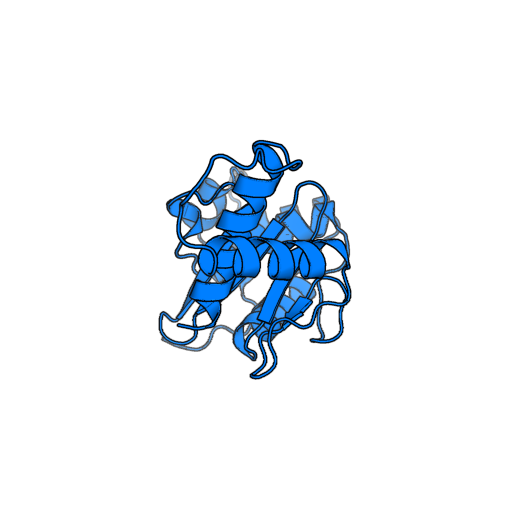2 ? 3.815 -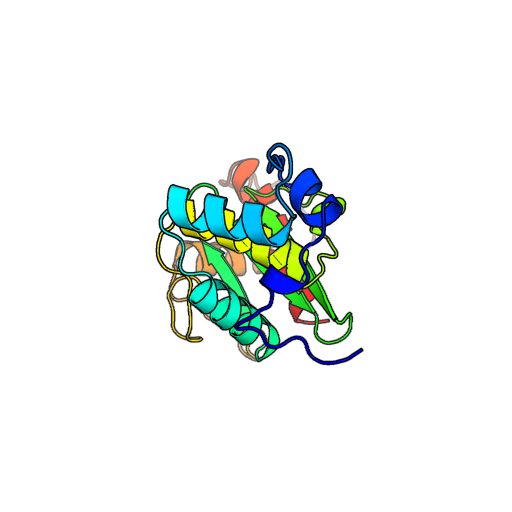9.863 8.394 1.00 89.69 92 ASP A CA 1
ATOM 677 C C . ASP A 1 92 ? 3.396 -8.938 7.237 1.00 89.69 92 ASP A C 1
ATOM 679 O O . ASP A 1 92 ? 2.216 -8.864 6.916 1.00 89.69 92 ASP A O 1
ATOM 683 N N . LEU A 1 93 ? 4.349 -8.352 6.507 1.00 91.81 93 LEU A N 1
ATOM 684 C CA . LEU A 1 93 ? 4.097 -7.529 5.315 1.00 91.81 93 LEU A CA 1
ATOM 685 C C . LEU A 1 93 ? 3.858 -8.332 4.025 1.00 91.81 93 LEU A C 1
ATOM 687 O O . LEU A 1 93 ? 3.655 -7.768 2.947 1.00 91.81 93 LEU A O 1
ATOM 691 N N . SER A 1 94 ? 3.877 -9.664 4.097 1.00 92.25 94 SER A N 1
ATOM 692 C CA . SER A 1 94 ? 3.874 -10.529 2.912 1.00 92.25 94 SER A CA 1
ATOM 693 C C . SER A 1 94 ? 2.483 -10.915 2.383 1.00 92.25 94 SER A C 1
ATOM 695 O O . SER A 1 94 ? 2.391 -11.436 1.262 1.00 92.25 94 SER A O 1
ATOM 697 N N . SER A 1 95 ? 1.433 -10.690 3.184 1.00 94.69 95 SER A N 1
ATOM 698 C CA . SER A 1 95 ? 0.042 -11.062 2.897 1.00 94.69 95 SER A CA 1
ATOM 699 C C . SER A 1 95 ? -0.949 -10.176 3.666 1.00 94.69 95 SER A C 1
ATOM 701 O O . SER A 1 95 ? -1.614 -10.630 4.595 1.00 94.69 95 SER A O 1
ATOM 703 N N . LEU A 1 96 ? -1.051 -8.913 3.265 1.00 96.00 96 LEU A N 1
ATOM 704 C CA . LEU A 1 96 ? -1.906 -7.914 3.902 1.00 96.00 96 LEU A CA 1
ATOM 705 C C . LEU A 1 96 ? -3.343 -7.970 3.361 1.00 96.00 96 LEU A C 1
ATOM 707 O O . LEU A 1 96 ? -3.572 -8.112 2.152 1.00 96.00 96 LEU A O 1
ATOM 711 N N . SER A 1 97 ? -4.311 -7.816 4.266 1.00 94.75 97 SER A N 1
ATOM 712 C CA . SER A 1 97 ? -5.708 -7.523 3.931 1.00 94.75 97 SER A CA 1
ATOM 713 C C . SER A 1 97 ? -5.823 -6.130 3.293 1.00 94.75 97 SER A C 1
ATOM 715 O O . SER A 1 97 ? -4.889 -5.331 3.340 1.00 94.75 97 SER A O 1
ATOM 717 N N . ILE A 1 98 ? -6.982 -5.804 2.711 1.00 95.06 98 ILE A N 1
ATOM 718 C CA . ILE A 1 98 ? -7.237 -4.440 2.216 1.00 95.06 98 ILE A CA 1
ATOM 719 C C . ILE A 1 98 ? -7.205 -3.399 3.345 1.00 95.06 98 ILE A C 1
ATOM 721 O O . ILE A 1 98 ? -6.738 -2.289 3.122 1.00 95.06 98 ILE A O 1
ATOM 725 N N . THR A 1 99 ? -7.656 -3.758 4.552 1.00 96.19 99 THR A N 1
ATOM 726 C CA . THR A 1 99 ? -7.659 -2.863 5.717 1.00 96.19 99 THR A CA 1
ATOM 727 C C . THR A 1 99 ? -6.242 -2.586 6.190 1.00 96.19 99 THR A C 1
ATOM 729 O O . THR A 1 99 ? -5.848 -1.431 6.290 1.00 96.19 99 THR A O 1
ATOM 732 N N . SER A 1 100 ? -5.443 -3.633 6.377 1.00 96.31 100 SER A N 1
ATOM 733 C CA . SER A 1 100 ? -4.039 -3.524 6.768 1.00 96.31 100 SER A CA 1
ATOM 734 C C . SER A 1 100 ? -3.200 -2.785 5.713 1.00 96.31 100 SER A C 1
ATOM 736 O O . SER A 1 100 ? -2.462 -1.861 6.049 1.00 96.31 100 SER A O 1
ATOM 738 N N . ALA A 1 101 ? -3.387 -3.087 4.421 1.00 96.69 101 ALA A N 1
ATOM 739 C CA . ALA A 1 101 ? -2.743 -2.344 3.336 1.00 96.69 101 ALA A CA 1
ATOM 740 C C . ALA A 1 101 ? -3.172 -0.868 3.289 1.00 96.69 101 ALA A C 1
ATOM 742 O O . ALA A 1 101 ? -2.358 -0.007 2.960 1.00 96.69 101 ALA A O 1
ATOM 743 N N . GLY A 1 102 ? -4.430 -0.571 3.627 1.00 96.88 102 GLY A N 1
ATOM 744 C CA . GLY A 1 102 ? -4.926 0.795 3.759 1.00 96.88 102 GLY A CA 1
ATOM 745 C C . GLY A 1 102 ? -4.243 1.554 4.891 1.00 96.88 102 GLY A C 1
ATOM 746 O O . GLY A 1 102 ? -3.769 2.658 4.657 1.00 96.88 102 GLY A O 1
ATOM 747 N N . VAL A 1 103 ? -4.100 0.954 6.080 1.00 97.00 103 VAL A N 1
ATOM 748 C CA . VAL A 1 103 ? -3.377 1.587 7.203 1.00 97.00 103 VAL A CA 1
ATOM 749 C C . VAL A 1 103 ? -1.928 1.872 6.811 1.00 97.00 103 VAL A C 1
ATOM 751 O O . VAL A 1 103 ? -1.444 2.984 7.007 1.00 97.00 103 VAL A O 1
ATOM 754 N N . TRP A 1 104 ? -1.260 0.902 6.182 1.00 96.31 104 TRP A N 1
ATOM 755 C CA . TRP A 1 104 ? 0.103 1.081 5.682 1.00 96.31 104 TRP A CA 1
ATOM 756 C C . TRP A 1 104 ? 0.209 2.234 4.671 1.00 96.31 104 TRP A C 1
ATOM 758 O O . TRP A 1 104 ? 1.130 3.044 4.748 1.00 96.31 104 TRP A O 1
ATOM 768 N N . LEU A 1 105 ? -0.748 2.349 3.743 1.00 96.38 105 LEU A N 1
ATOM 769 C CA . LEU A 1 105 ? -0.791 3.451 2.781 1.00 96.38 105 LEU A CA 1
ATOM 770 C C . LEU A 1 105 ? -1.105 4.799 3.424 1.00 96.38 105 LEU A C 1
ATOM 772 O O . LEU A 1 105 ? -0.572 5.798 2.955 1.00 96.38 105 LEU A O 1
ATOM 776 N N . SER A 1 106 ? -1.935 4.849 4.468 1.00 96.44 106 SER A N 1
ATOM 777 C CA . SER A 1 106 ? -2.184 6.088 5.209 1.00 96.44 106 SER A CA 1
ATOM 778 C C . SER A 1 106 ? -0.898 6.612 5.840 1.00 96.44 106 SER A C 1
ATOM 780 O O . SER A 1 106 ? -0.577 7.786 5.677 1.00 96.44 106 SER A O 1
ATOM 782 N N . LEU A 1 107 ? -0.121 5.734 6.483 1.00 94.88 107 LEU A N 1
ATOM 783 C CA . LEU A 1 107 ? 1.175 6.097 7.063 1.00 94.88 107 LEU A CA 1
ATOM 784 C C . LEU A 1 107 ? 2.136 6.609 5.988 1.00 94.88 107 LEU A C 1
ATOM 786 O O . LEU A 1 107 ? 2.710 7.686 6.130 1.00 94.88 107 LEU A O 1
ATOM 790 N N . LEU A 1 108 ? 2.236 5.889 4.867 1.00 94.62 108 LEU A N 1
ATOM 791 C CA . LEU A 1 108 ? 3.060 6.321 3.745 1.00 94.62 108 LEU A CA 1
ATOM 792 C C . LEU A 1 108 ? 2.591 7.667 3.170 1.00 94.62 108 LEU A C 1
ATOM 794 O O . LEU A 1 108 ? 3.419 8.520 2.871 1.00 94.62 108 LEU A O 1
ATOM 798 N N . SER A 1 109 ? 1.281 7.878 3.018 1.00 94.75 109 SER A N 1
ATOM 799 C CA . SER A 1 109 ? 0.704 9.131 2.516 1.00 94.75 109 SER A CA 1
ATOM 800 C C . SER A 1 109 ? 1.039 10.311 3.424 1.00 94.75 109 SER A C 1
ATOM 802 O O . SER A 1 109 ? 1.344 11.386 2.919 1.00 94.75 109 SER A O 1
ATOM 804 N N . GLY A 1 110 ? 1.066 10.114 4.742 1.00 92.69 110 GLY A N 1
ATOM 805 C CA . GLY A 1 110 ? 1.520 11.150 5.669 1.00 92.69 110 GLY A CA 1
ATOM 806 C C . GLY A 1 110 ? 2.994 11.536 5.481 1.00 92.69 110 GLY A C 1
ATOM 807 O O . GLY A 1 110 ? 3.364 12.676 5.744 1.00 92.69 110 GLY A O 1
ATOM 808 N N . GLU A 1 111 ? 3.835 10.626 4.975 1.00 91.00 111 GLU A N 1
ATOM 809 C CA . GLU A 1 111 ? 5.249 10.900 4.678 1.00 91.00 111 GLU A CA 1
ATOM 810 C C . GLU A 1 111 ? 5.463 11.520 3.290 1.00 91.00 111 GLU A C 1
ATOM 812 O O . GLU A 1 111 ? 6.242 12.462 3.135 1.00 91.00 111 GLU A O 1
ATOM 817 N N . ILE A 1 112 ? 4.800 10.983 2.261 1.00 90.31 112 ILE A N 1
ATOM 818 C CA . ILE A 1 112 ? 5.058 11.350 0.856 1.00 90.31 112 ILE A CA 1
ATOM 819 C C . ILE A 1 112 ? 4.034 12.336 0.282 1.00 90.31 112 ILE A C 1
ATOM 821 O O . ILE A 1 112 ? 4.180 12.787 -0.855 1.00 90.31 112 ILE A O 1
ATOM 825 N N . GLY A 1 113 ? 2.992 12.663 1.046 1.00 90.19 113 GLY A N 1
ATOM 826 C CA . GLY A 1 113 ? 1.859 13.469 0.615 1.00 90.19 113 GLY A CA 1
ATOM 827 C C . GLY A 1 113 ? 0.872 12.665 -0.233 1.00 90.19 113 GLY A C 1
ATOM 828 O O . GLY A 1 113 ? 0.238 11.716 0.230 1.00 90.19 113 GLY A O 1
ATOM 829 N N . SER A 1 114 ? 0.689 13.070 -1.488 1.00 90.81 114 SER A N 1
ATOM 830 C CA . SER A 1 114 ? -0.373 12.531 -2.342 1.00 90.81 114 SER A CA 1
ATOM 831 C C . SER A 1 114 ? -0.055 11.133 -2.880 1.00 90.81 114 SER A C 1
ATOM 833 O O . SER A 1 114 ? 0.985 10.904 -3.501 1.00 90.81 114 SER A O 1
ATOM 835 N N . LEU A 1 115 ? -0.997 10.207 -2.692 1.00 94.94 115 LEU A N 1
ATOM 836 C CA . LEU A 1 115 ? -0.966 8.874 -3.293 1.00 94.94 115 LEU A CA 1
ATOM 837 C C . LEU A 1 115 ? -1.424 8.898 -4.762 1.00 94.94 115 LEU A C 1
ATOM 839 O O . LEU A 1 115 ? -2.233 9.749 -5.136 1.00 94.94 115 LEU A O 1
ATOM 843 N N . PRO A 1 116 ? -0.952 7.951 -5.595 1.00 93.50 116 PRO A N 1
ATOM 844 C CA . PRO A 1 116 ? -1.386 7.843 -6.982 1.00 93.50 116 PRO A CA 1
ATOM 845 C C . PRO A 1 116 ? -2.848 7.403 -7.094 1.00 93.50 116 PRO A C 1
ATOM 847 O O . PRO A 1 116 ? -3.272 6.437 -6.458 1.00 93.50 116 PRO A O 1
ATOM 850 N N . ASP A 1 117 ? -3.586 8.045 -7.992 1.00 91.12 117 ASP A N 1
ATOM 851 C CA . ASP A 1 117 ? -4.928 7.642 -8.424 1.00 91.12 117 ASP A CA 1
ATOM 852 C C . ASP A 1 117 ? -4.984 7.222 -9.907 1.00 91.12 117 ASP A C 1
ATOM 854 O O . ASP A 1 117 ? -6.026 6.765 -10.381 1.00 91.12 117 ASP A O 1
ATOM 858 N N . ALA A 1 118 ? -3.855 7.300 -10.620 1.00 91.38 118 ALA A N 1
ATOM 859 C CA . ALA A 1 118 ? -3.712 6.917 -12.020 1.00 91.38 118 ALA A CA 1
ATOM 860 C C . ALA A 1 118 ? -2.415 6.131 -12.290 1.00 91.38 118 ALA A C 1
ATOM 862 O O . ALA A 1 118 ? -1.413 6.250 -11.582 1.00 91.38 118 ALA A O 1
ATOM 863 N N . GLU A 1 119 ? -2.435 5.311 -13.344 1.00 88.88 119 GLU A N 1
ATOM 864 C CA . GLU A 1 119 ? -1.328 4.420 -13.720 1.00 88.88 119 GLU A CA 1
ATOM 865 C C . GLU A 1 119 ? -0.064 5.138 -14.227 1.00 88.88 119 GLU A C 1
ATOM 867 O O . GLU A 1 119 ? 1.016 4.549 -14.214 1.00 88.88 119 GLU A O 1
ATOM 872 N N . ASP A 1 120 ? -0.186 6.369 -14.718 1.00 88.62 120 ASP A N 1
ATOM 873 C CA . ASP A 1 120 ? 0.915 7.186 -15.240 1.00 88.62 120 ASP A CA 1
ATOM 874 C C . ASP A 1 120 ? 1.626 8.010 -14.154 1.00 88.62 120 ASP A C 1
ATOM 876 O O . ASP A 1 120 ? 2.631 8.677 -14.425 1.00 88.62 120 ASP A O 1
ATOM 880 N N . HIS A 1 121 ? 1.152 7.920 -12.909 1.00 92.50 121 HIS A N 1
ATOM 881 C CA . HIS A 1 121 ? 1.759 8.586 -11.769 1.00 92.50 121 HIS A CA 1
ATOM 882 C C . HIS A 1 121 ? 3.197 8.100 -11.523 1.00 92.50 121 HIS A C 1
ATOM 884 O O . HIS A 1 121 ? 3.518 6.919 -11.647 1.00 92.50 121 HIS A O 1
ATOM 890 N N . TRP A 1 122 ? 4.084 9.006 -11.104 1.00 90.81 122 TRP A N 1
ATOM 891 C CA . TRP A 1 122 ? 5.522 8.728 -11.001 1.00 90.81 122 TRP A CA 1
ATOM 892 C C . TRP A 1 122 ? 5.906 7.663 -9.962 1.00 90.81 122 TRP A C 1
ATOM 894 O O . TRP A 1 122 ? 6.953 7.034 -10.094 1.00 90.81 122 TRP A O 1
ATOM 904 N N . LEU A 1 123 ? 5.050 7.442 -8.963 1.00 92.75 123 LEU A N 1
ATOM 905 C CA . LEU A 1 123 ? 5.175 6.372 -7.964 1.00 92.75 123 LEU A CA 1
ATOM 906 C C . LEU A 1 123 ? 4.740 4.990 -8.473 1.00 92.75 123 LEU A C 1
ATOM 908 O O . LEU A 1 123 ? 4.877 4.011 -7.744 1.00 92.75 123 LEU A O 1
ATOM 912 N N . ILE A 1 124 ? 4.167 4.889 -9.672 1.00 94.81 124 ILE A N 1
ATOM 913 C CA . ILE A 1 124 ? 3.658 3.629 -10.206 1.00 94.81 124 ILE A CA 1
ATOM 914 C C . ILE A 1 124 ? 4.685 2.998 -11.145 1.00 94.81 124 ILE A C 1
ATOM 916 O O . ILE A 1 124 ? 5.155 3.604 -12.109 1.00 94.81 124 ILE A O 1
ATOM 920 N N . ALA A 1 125 ? 4.993 1.731 -10.878 1.00 93.62 125 ALA A N 1
ATOM 921 C CA . ALA A 1 125 ? 5.682 0.846 -11.804 1.00 93.62 125 ALA A CA 1
ATOM 922 C C . ALA A 1 125 ? 4.677 -0.137 -12.406 1.00 93.62 125 ALA A C 1
ATOM 924 O O . ALA A 1 125 ? 3.991 -0.862 -11.684 1.00 93.62 125 ALA A O 1
ATOM 925 N N . ARG A 1 126 ? 4.598 -0.182 -13.737 1.00 92.94 126 ARG A N 1
ATOM 926 C CA . ARG A 1 126 ? 3.692 -1.070 -14.477 1.00 92.94 126 ARG A CA 1
ATOM 927 C C . ARG A 1 126 ? 4.455 -2.217 -15.112 1.00 92.94 126 ARG A C 1
ATOM 929 O O . ARG A 1 126 ? 5.531 -2.020 -15.670 1.00 92.94 126 ARG A O 1
ATOM 936 N N . PHE A 1 127 ? 3.858 -3.398 -15.102 1.00 90.00 127 PHE A N 1
ATOM 937 C CA . PHE A 1 127 ? 4.432 -4.605 -15.680 1.00 90.00 127 PHE A CA 1
ATOM 938 C C . PHE A 1 127 ? 3.713 -4.954 -16.977 1.00 90.00 127 PHE A C 1
ATOM 940 O O . PHE A 1 127 ? 2.557 -5.381 -16.991 1.00 90.00 127 PHE A O 1
ATOM 947 N N . THR A 1 128 ? 4.425 -4.773 -18.083 1.00 86.75 128 THR A N 1
ATOM 948 C CA . THR A 1 128 ? 3.939 -5.035 -19.438 1.00 86.75 128 THR A CA 1
ATOM 949 C C . THR A 1 128 ? 4.640 -6.255 -20.030 1.00 86.75 128 THR A C 1
ATOM 951 O O . THR A 1 128 ? 5.631 -6.745 -19.489 1.00 86.75 128 THR A O 1
ATOM 954 N N . ASN A 1 129 ? 4.181 -6.720 -21.193 1.00 81.44 129 ASN A N 1
ATOM 955 C CA . ASN A 1 129 ? 4.886 -7.770 -21.936 1.00 81.44 129 ASN A CA 1
ATOM 956 C C . ASN A 1 129 ? 6.295 -7.336 -22.388 1.00 81.44 129 ASN A C 1
ATOM 958 O O . ASN A 1 129 ? 7.134 -8.192 -22.642 1.00 81.44 129 ASN A O 1
ATOM 962 N N . GLY A 1 130 ? 6.551 -6.026 -22.492 1.00 78.88 130 GLY A N 1
ATOM 963 C CA . GLY A 1 130 ? 7.856 -5.462 -22.848 1.00 78.88 130 GLY A CA 1
ATOM 964 C C . GLY A 1 130 ? 8.770 -5.178 -21.652 1.00 78.88 130 GLY A C 1
ATOM 965 O O . GLY A 1 130 ? 9.856 -4.647 -21.853 1.00 78.88 130 GLY A O 1
ATOM 966 N N . GLY A 1 131 ? 8.344 -5.501 -20.425 1.00 84.06 131 GLY A N 1
ATOM 967 C CA . GLY A 1 131 ? 9.088 -5.233 -19.193 1.00 84.06 131 GLY A CA 1
ATOM 968 C C . GLY A 1 131 ? 8.407 -4.215 -18.275 1.00 84.06 131 GLY A C 1
ATOM 969 O O . GLY A 1 131 ? 7.190 -4.005 -18.342 1.00 84.06 131 GLY A O 1
ATOM 970 N N . VAL A 1 132 ? 9.204 -3.610 -17.391 1.00 88.38 132 VAL A N 1
ATOM 971 C CA . VAL A 1 132 ? 8.747 -2.621 -16.405 1.00 88.38 132 VAL A CA 1
ATOM 972 C C . VAL A 1 132 ? 8.719 -1.227 -17.029 1.00 88.38 132 VAL A C 1
ATOM 974 O O . VAL A 1 132 ? 9.692 -0.801 -17.644 1.00 88.38 132 VAL A O 1
ATOM 977 N N . VAL A 1 133 ? 7.612 -0.509 -16.845 1.00 90.06 133 VAL A N 1
ATOM 978 C CA . VAL A 1 133 ? 7.448 0.897 -17.231 1.00 90.06 133 VAL A CA 1
ATOM 979 C C . VAL A 1 133 ? 7.248 1.718 -15.961 1.00 90.06 133 VAL A C 1
ATOM 981 O O . VAL A 1 133 ? 6.236 1.540 -15.285 1.00 90.06 133 VAL A O 1
ATOM 984 N N . ALA A 1 134 ? 8.191 2.605 -15.638 1.00 89.94 134 ALA A N 1
ATOM 985 C CA . ALA A 1 134 ? 8.102 3.514 -14.496 1.00 89.94 134 ALA A CA 1
ATOM 986 C C . ALA A 1 134 ? 8.676 4.893 -14.854 1.00 89.94 134 ALA A C 1
ATOM 988 O O . ALA A 1 134 ? 9.741 4.990 -15.468 1.00 89.94 134 ALA A O 1
ATOM 989 N N . SER A 1 135 ? 7.990 5.964 -14.447 1.00 87.75 135 SER A N 1
ATOM 990 C CA . SER A 1 135 ? 8.478 7.339 -14.653 1.00 87.75 135 SER A CA 1
ATOM 991 C C . SER A 1 135 ? 9.606 7.695 -13.678 1.00 87.75 135 SER A C 1
ATOM 993 O O . SER A 1 135 ? 10.459 8.527 -13.986 1.00 87.75 135 SER A O 1
ATOM 995 N N . ASN A 1 136 ? 9.646 7.051 -12.507 1.00 85.88 136 ASN A N 1
ATOM 996 C CA . ASN A 1 136 ? 10.749 7.182 -11.566 1.00 85.88 136 ASN A CA 1
ATOM 997 C C . ASN A 1 136 ? 11.985 6.430 -12.086 1.00 85.88 136 ASN A C 1
ATOM 999 O O . ASN A 1 136 ? 12.002 5.199 -12.156 1.00 85.88 136 ASN A O 1
ATOM 1003 N N . ARG A 1 137 ? 13.040 7.184 -12.420 1.00 84.62 137 ARG A N 1
ATOM 1004 C CA . ARG A 1 137 ? 14.294 6.637 -12.952 1.00 84.62 137 ARG A CA 1
ATOM 1005 C C . ARG A 1 137 ? 14.934 5.617 -12.014 1.00 84.62 137 ARG A C 1
ATOM 1007 O O . ARG A 1 137 ? 15.370 4.579 -12.486 1.00 84.62 137 ARG A O 1
ATOM 1014 N N . TYR A 1 138 ? 14.923 5.867 -10.707 1.00 84.94 138 TYR A N 1
ATOM 1015 C CA . TYR A 1 138 ? 15.503 4.942 -9.735 1.00 84.94 138 TYR A CA 1
ATOM 1016 C C . TYR A 1 138 ? 14.795 3.579 -9.747 1.00 84.94 138 TYR A C 1
ATOM 1018 O O . TYR A 1 138 ? 15.433 2.533 -9.704 1.00 84.94 138 TYR A O 1
ATOM 1026 N N . VAL A 1 139 ? 13.467 3.583 -9.880 1.00 83.88 139 VAL A N 1
ATOM 1027 C CA . VAL A 1 139 ? 12.652 2.363 -9.974 1.00 83.88 139 VAL A CA 1
ATOM 1028 C C . VAL A 1 139 ? 12.922 1.617 -11.288 1.00 83.88 139 VAL A C 1
ATOM 1030 O O . VAL A 1 139 ? 13.030 0.391 -11.294 1.00 83.88 139 VAL A O 1
ATOM 1033 N N . SER A 1 140 ? 13.088 2.348 -12.393 1.00 83.12 140 SER A N 1
ATOM 1034 C CA . SER A 1 140 ? 13.490 1.779 -13.688 1.00 83.12 140 SER A CA 1
ATOM 1035 C C . SER A 1 140 ? 14.904 1.179 -13.663 1.00 83.12 140 SER A C 1
ATOM 1037 O O . SER A 1 140 ? 15.132 0.110 -14.239 1.00 83.12 140 SER A O 1
ATOM 1039 N N . ASP A 1 141 ? 15.840 1.817 -12.959 1.00 83.31 141 ASP A N 1
ATOM 1040 C CA . ASP A 1 141 ? 17.213 1.332 -12.787 1.00 83.31 141 ASP A CA 1
ATOM 1041 C C . ASP A 1 141 ? 17.228 0.052 -11.921 1.00 83.31 141 ASP A C 1
ATOM 1043 O O . ASP A 1 141 ? 17.776 -0.968 -12.345 1.00 83.31 141 ASP A O 1
ATOM 1047 N N . LEU A 1 142 ? 16.497 0.029 -10.792 1.00 79.56 142 LEU A N 1
ATOM 1048 C CA . LEU A 1 142 ? 16.315 -1.170 -9.950 1.00 79.56 142 LEU A CA 1
ATOM 1049 C C . LEU A 1 142 ? 15.752 -2.371 -10.730 1.00 79.56 142 LEU A C 1
ATOM 1051 O O . LEU A 1 142 ? 16.188 -3.513 -10.535 1.00 79.56 142 LEU A O 1
ATOM 1055 N N . ALA A 1 143 ? 14.786 -2.127 -11.621 1.00 76.38 143 ALA A N 1
ATOM 1056 C CA . ALA A 1 143 ? 14.228 -3.160 -12.487 1.00 76.38 143 ALA A CA 1
ATOM 1057 C C . ALA A 1 143 ? 15.283 -3.707 -13.466 1.00 76.38 143 ALA A C 1
ATOM 1059 O O . ALA A 1 143 ? 15.395 -4.919 -13.656 1.00 76.38 143 ALA A O 1
ATOM 1060 N N . THR A 1 144 ? 16.079 -2.824 -14.068 1.00 74.75 144 THR A N 1
ATOM 1061 C CA . THR A 1 144 ? 17.075 -3.185 -15.086 1.00 74.75 144 THR A CA 1
ATOM 1062 C C . THR A 1 144 ? 18.253 -3.959 -14.491 1.00 74.75 144 THR A C 1
ATOM 1064 O O . THR A 1 144 ? 18.696 -4.960 -15.062 1.00 74.75 144 THR A O 1
ATOM 1067 N N . ASP A 1 145 ? 18.757 -3.533 -13.335 1.00 70.25 145 ASP A N 1
ATOM 1068 C CA . ASP A 1 145 ? 20.000 -4.069 -12.778 1.00 70.25 145 ASP A CA 1
ATOM 1069 C C . ASP A 1 145 ? 19.858 -5.480 -12.216 1.00 70.25 145 ASP A C 1
ATOM 1071 O O . ASP A 1 145 ? 20.757 -6.308 -12.370 1.00 70.25 145 ASP A O 1
ATOM 1075 N N . TYR A 1 146 ? 18.721 -5.811 -11.612 1.00 63.53 146 TYR A N 1
ATOM 1076 C CA . TYR A 1 146 ? 18.520 -7.161 -11.093 1.00 63.53 146 TYR A CA 1
ATOM 1077 C C . TYR A 1 146 ? 18.164 -8.166 -12.196 1.00 63.53 146 TYR A C 1
ATOM 1079 O O . TYR A 1 146 ? 18.602 -9.311 -12.111 1.00 63.53 146 TYR A O 1
ATOM 1087 N N . ALA A 1 147 ? 17.473 -7.758 -13.270 1.00 60.25 147 ALA A N 1
ATOM 1088 C CA . ALA A 1 147 ? 17.276 -8.624 -14.440 1.00 60.25 147 ALA A CA 1
ATOM 1089 C C . ALA A 1 147 ? 18.629 -9.094 -15.011 1.00 60.25 147 ALA A C 1
ATOM 1091 O O . ALA A 1 147 ? 18.838 -10.284 -15.241 1.00 60.25 147 ALA A O 1
ATOM 1092 N N . ARG A 1 148 ? 19.605 -8.179 -15.094 1.00 60.78 148 ARG A N 1
ATOM 1093 C CA . ARG A 1 148 ? 20.987 -8.502 -15.484 1.00 60.78 148 ARG A CA 1
ATOM 1094 C C . ARG A 1 148 ? 21.694 -9.440 -14.501 1.00 60.78 148 ARG A C 1
ATOM 1096 O O . ARG A 1 148 ? 22.515 -10.239 -14.929 1.00 60.78 148 ARG A O 1
ATOM 1103 N N . GLN A 1 149 ? 21.400 -9.369 -13.203 1.00 55.88 149 GLN A N 1
ATOM 1104 C CA . GLN A 1 149 ? 22.007 -10.259 -12.201 1.00 55.88 149 GLN A CA 1
ATOM 1105 C C . GLN A 1 149 ? 21.436 -11.685 -12.218 1.00 55.88 149 GLN A C 1
ATOM 1107 O O . GLN A 1 149 ? 22.127 -12.608 -11.791 1.00 55.88 149 GLN A O 1
ATOM 1112 N N . VAL A 1 150 ? 20.201 -11.879 -12.690 1.00 54.00 150 VAL A N 1
ATOM 1113 C CA . VAL A 1 150 ? 19.565 -13.206 -12.796 1.00 54.00 150 VAL A CA 1
ATOM 1114 C C . VAL A 1 150 ? 19.999 -13.943 -14.071 1.00 54.00 150 VAL A C 1
ATOM 1116 O O . VAL A 1 150 ? 20.155 -15.162 -14.034 1.00 54.00 150 VAL A O 1
ATOM 1119 N N . ASP A 1 151 ? 20.256 -13.215 -15.163 1.00 49.44 151 ASP A N 1
ATOM 1120 C CA . ASP A 1 151 ? 20.652 -13.788 -16.462 1.00 49.44 151 ASP A CA 1
ATOM 1121 C C . ASP A 1 151 ? 22.150 -14.119 -16.585 1.00 49.44 151 ASP A C 1
ATOM 1123 O O . ASP A 1 151 ? 22.566 -14.800 -17.525 1.00 49.44 151 ASP A O 1
ATOM 1127 N N . VAL A 1 152 ? 22.984 -13.671 -15.643 1.00 43.09 152 VAL A N 1
ATOM 1128 C CA . VAL A 1 152 ? 24.418 -13.989 -15.632 1.00 43.09 152 VAL A CA 1
ATOM 1129 C C . VAL A 1 152 ? 24.645 -15.235 -14.764 1.00 43.09 152 VAL A C 1
ATOM 1131 O O . VAL A 1 152 ? 24.414 -15.182 -13.553 1.00 43.09 152 VAL A O 1
ATOM 1134 N N . PRO A 1 153 ? 25.123 -16.366 -15.331 1.00 39.72 153 PRO A N 1
ATOM 1135 C CA . PRO A 1 153 ? 25.552 -17.514 -14.537 1.00 39.72 153 PRO A CA 1
ATOM 1136 C C . PRO A 1 153 ? 26.568 -17.030 -13.506 1.00 39.72 153 PRO A C 1
ATOM 1138 O O . PRO A 1 153 ? 27.473 -16.288 -13.878 1.00 39.72 153 PRO A O 1
ATOM 1141 N N . GLN A 1 154 ? 26.417 -17.440 -12.242 1.00 45.16 154 GLN A N 1
ATOM 1142 C CA . GLN A 1 154 ? 27.249 -17.057 -11.089 1.00 45.16 154 GLN A CA 1
ATOM 1143 C C . GLN A 1 154 ? 28.730 -17.469 -11.235 1.00 45.16 154 GLN A C 1
ATOM 1145 O O . GLN A 1 154 ? 29.273 -18.240 -10.446 1.00 45.16 154 GLN A O 1
ATOM 1150 N N . ILE A 1 155 ? 29.413 -16.967 -12.253 1.00 38.81 155 ILE A N 1
ATOM 1151 C CA . ILE A 1 155 ? 30.824 -17.172 -12.505 1.00 38.81 155 ILE A CA 1
ATOM 1152 C C . ILE A 1 155 ? 31.474 -15.805 -12.379 1.00 38.81 155 ILE A C 1
ATOM 1154 O O . ILE A 1 155 ? 31.363 -14.953 -13.254 1.00 38.81 155 ILE A O 1
ATOM 1158 N N . ARG A 1 156 ? 32.214 -15.688 -11.276 1.00 37.12 156 ARG A N 1
ATOM 1159 C CA . ARG A 1 156 ? 33.048 -14.571 -10.824 1.00 37.12 156 ARG A CA 1
ATOM 1160 C C . ARG A 1 156 ? 32.297 -13.513 -10.032 1.00 37.12 156 ARG A C 1
ATOM 1162 O O . ARG A 1 156 ? 31.410 -12.827 -10.519 1.00 37.12 156 ARG A O 1
ATOM 1169 N N . PHE A 1 157 ? 32.768 -13.388 -8.795 1.00 41.97 157 PHE A N 1
ATOM 1170 C CA . PHE A 1 157 ? 32.856 -12.172 -8.003 1.00 41.97 157 PHE A CA 1
ATOM 1171 C C . PHE A 1 157 ? 33.197 -10.960 -8.884 1.00 41.97 157 PHE A C 1
ATOM 1173 O O . PHE A 1 157 ? 34.346 -10.531 -8.957 1.00 41.97 157 PHE A O 1
ATOM 1180 N N . LEU A 1 158 ? 32.206 -10.410 -9.572 1.00 40.91 158 LEU A N 1
ATOM 1181 C CA . LEU A 1 158 ? 32.203 -8.998 -9.876 1.00 40.91 158 LEU A CA 1
ATOM 1182 C C . LEU A 1 158 ? 31.715 -8.339 -8.587 1.00 40.91 158 LEU A C 1
ATOM 1184 O O . LEU A 1 158 ? 30.622 -8.683 -8.123 1.00 40.91 158 LEU A O 1
ATOM 1188 N N . PRO A 1 159 ? 32.509 -7.468 -7.944 1.00 39.84 159 PRO A N 1
ATOM 1189 C CA . PRO A 1 159 ? 31.940 -6.598 -6.937 1.00 39.84 159 PRO A CA 1
ATOM 1190 C C . PRO A 1 159 ? 30.822 -5.852 -7.658 1.00 39.84 159 PRO A C 1
ATOM 1192 O O . PRO A 1 159 ? 31.073 -5.165 -8.647 1.00 39.84 159 PRO A O 1
ATOM 1195 N N . SER A 1 160 ? 29.571 -6.045 -7.238 1.00 47.50 160 SER A N 1
ATOM 1196 C CA . SER A 1 160 ? 28.565 -5.072 -7.623 1.00 47.50 160 SER A CA 1
ATOM 1197 C C . SER A 1 160 ? 29.112 -3.747 -7.107 1.00 47.50 160 SER A C 1
ATOM 1199 O O . SER A 1 160 ? 29.343 -3.622 -5.908 1.00 47.50 160 SER A O 1
ATOM 1201 N N . GLU A 1 161 ? 29.343 -2.769 -7.980 1.00 50.12 161 GLU A N 1
ATOM 1202 C CA . GLU A 1 161 ? 29.686 -1.399 -7.560 1.00 50.12 161 GLU A CA 1
ATOM 1203 C C . GLU A 1 161 ? 28.588 -0.783 -6.662 1.00 50.12 161 GLU A C 1
ATOM 1205 O O . GLU A 1 161 ? 28.745 0.298 -6.113 1.00 50.12 161 GLU A O 1
ATOM 1210 N N . HIS A 1 162 ? 27.481 -1.507 -6.493 1.00 53.69 162 HIS A N 1
ATOM 1211 C CA . HIS A 1 162 ? 26.344 -1.226 -5.644 1.00 53.69 162 HIS A CA 1
ATOM 1212 C C . HIS A 1 162 ? 26.558 -1.834 -4.250 1.00 53.69 162 HIS A C 1
ATOM 1214 O O . HIS A 1 162 ? 26.965 -2.998 -4.118 1.00 53.69 162 HIS A O 1
ATOM 1220 N N . GLY A 1 163 ? 26.265 -1.051 -3.214 1.00 64.88 163 GLY A N 1
ATOM 1221 C CA . GLY A 1 163 ? 26.389 -1.440 -1.818 1.00 64.88 163 GLY A CA 1
ATOM 1222 C C . GLY A 1 163 ? 25.483 -2.613 -1.422 1.00 64.88 163 GLY A C 1
ATOM 1223 O O . GLY A 1 163 ? 24.703 -3.179 -2.193 1.00 64.88 163 GLY A O 1
ATOM 1224 N N . SER A 1 164 ? 25.597 -3.050 -0.166 1.00 76.69 164 SER A N 1
ATOM 1225 C CA . SER A 1 164 ? 24.681 -4.041 0.423 1.00 76.69 164 SER A CA 1
ATOM 1226 C C . SER A 1 164 ? 23.217 -3.592 0.371 1.00 76.69 164 SER A C 1
ATOM 1228 O O . SER A 1 164 ? 22.338 -4.443 0.266 1.00 76.69 164 SER A O 1
ATOM 1230 N N . TYR A 1 165 ? 22.976 -2.283 0.397 1.00 81.38 165 TYR A N 1
ATOM 1231 C CA . TYR A 1 165 ? 21.659 -1.661 0.432 1.00 81.38 165 TYR A CA 1
ATOM 1232 C C . TYR A 1 165 ? 20.878 -1.815 -0.882 1.00 81.38 165 TYR A C 1
ATOM 1234 O O . TYR A 1 165 ? 19.772 -2.351 -0.885 1.00 81.38 165 TYR A O 1
ATOM 1242 N N . GLU A 1 166 ? 21.471 -1.483 -2.028 1.00 81.75 166 GLU A N 1
ATOM 1243 C CA . GLU A 1 166 ? 20.815 -1.588 -3.338 1.00 81.75 166 GLU A CA 1
ATOM 1244 C C . GLU A 1 166 ? 20.444 -3.037 -3.675 1.00 81.75 166 GLU A C 1
ATOM 1246 O O . GLU A 1 166 ? 19.425 -3.305 -4.310 1.00 81.75 166 GLU A O 1
ATOM 1251 N N . ARG A 1 167 ? 21.237 -4.007 -3.200 1.00 81.12 167 ARG A N 1
ATOM 1252 C CA . ARG A 1 167 ? 20.907 -5.432 -3.340 1.00 81.12 167 ARG A CA 1
ATOM 1253 C C . ARG A 1 167 ? 19.690 -5.834 -2.508 1.00 81.12 167 ARG A C 1
ATOM 1255 O O . ARG A 1 167 ? 18.934 -6.703 -2.946 1.00 81.12 167 ARG A O 1
ATOM 1262 N N . LEU A 1 168 ? 19.500 -5.247 -1.325 1.00 86.31 168 LEU A N 1
ATOM 1263 C CA . LEU A 1 168 ? 18.297 -5.468 -0.516 1.00 86.31 168 LEU A CA 1
ATOM 1264 C C . LEU A 1 168 ? 17.076 -4.859 -1.208 1.00 86.31 168 LEU A C 1
ATOM 1266 O O . LEU A 1 168 ? 16.084 -5.560 -1.409 1.00 86.31 168 LEU A O 1
ATOM 1270 N N . LEU A 1 169 ? 17.194 -3.619 -1.685 1.00 88.44 169 LEU A N 1
ATOM 1271 C CA . LEU A 1 169 ? 16.132 -2.948 -2.434 1.00 88.44 169 LEU A CA 1
ATOM 1272 C C . LEU A 1 169 ? 15.747 -3.690 -3.714 1.00 88.44 169 LEU A C 1
ATOM 1274 O O . LEU A 1 169 ? 14.563 -3.920 -3.951 1.00 88.44 169 LEU A O 1
ATOM 1278 N N . GLY A 1 170 ? 16.722 -4.151 -4.501 1.00 87.75 170 GLY A N 1
ATOM 1279 C CA . GLY A 1 170 ? 16.458 -4.952 -5.696 1.00 87.75 170 GLY A CA 1
ATOM 1280 C C . GLY A 1 170 ? 15.717 -6.253 -5.370 1.00 87.75 170 GLY A C 1
ATOM 1281 O O . GLY A 1 170 ? 14.751 -6.614 -6.041 1.00 87.75 170 GLY A O 1
ATOM 1282 N N . ARG A 1 171 ? 16.093 -6.951 -4.290 1.00 87.00 171 ARG A N 1
ATOM 1283 C CA . ARG A 1 171 ? 15.371 -8.158 -3.847 1.00 87.00 171 ARG A CA 1
ATOM 1284 C C . ARG A 1 171 ? 13.935 -7.850 -3.428 1.00 87.00 171 ARG A C 1
ATOM 1286 O O . ARG A 1 171 ? 13.042 -8.626 -3.772 1.00 87.00 171 ARG A O 1
ATOM 1293 N N . ALA A 1 172 ? 13.713 -6.763 -2.692 1.00 90.62 172 ALA A N 1
ATOM 1294 C CA . ALA A 1 172 ? 12.378 -6.339 -2.283 1.00 90.62 172 ALA A CA 1
ATOM 1295 C C . ALA A 1 172 ? 11.503 -5.990 -3.491 1.00 90.62 172 ALA A C 1
ATOM 1297 O O . ALA A 1 172 ? 10.401 -6.528 -3.623 1.00 90.62 172 ALA A O 1
ATOM 1298 N N . PHE A 1 173 ? 12.053 -5.216 -4.430 1.00 91.38 173 PHE A N 1
ATOM 1299 C CA . PHE A 1 173 ? 11.415 -4.881 -5.699 1.00 91.38 173 PHE A CA 1
ATOM 1300 C C . PHE A 1 173 ? 10.934 -6.136 -6.425 1.00 91.38 173 PHE A C 1
ATOM 1302 O O . PHE A 1 173 ? 9.750 -6.259 -6.734 1.00 91.38 173 PHE A O 1
ATOM 1309 N N . TRP A 1 174 ? 11.810 -7.123 -6.635 1.00 89.50 174 TRP A N 1
ATOM 1310 C CA . TRP A 1 174 ? 11.433 -8.321 -7.389 1.00 89.50 174 TRP A CA 1
ATOM 1311 C C . TRP A 1 174 ? 10.489 -9.251 -6.638 1.00 89.50 174 TRP A C 1
ATOM 1313 O O . TRP A 1 174 ? 9.696 -9.956 -7.269 1.00 89.50 174 TRP A O 1
ATOM 1323 N N . ARG A 1 175 ? 10.506 -9.235 -5.302 1.00 90.56 175 ARG A N 1
ATOM 1324 C CA . ARG A 1 175 ? 9.496 -9.926 -4.491 1.00 90.56 175 ARG A CA 1
ATOM 1325 C C . ARG A 1 175 ? 8.113 -9.298 -4.667 1.00 90.56 175 ARG A C 1
ATOM 1327 O O . ARG A 1 175 ? 7.159 -10.052 -4.849 1.00 90.56 175 ARG A O 1
ATOM 1334 N N . CYS A 1 176 ? 8.003 -7.970 -4.662 1.00 91.56 176 CYS A N 1
ATOM 1335 C CA . CYS A 1 176 ? 6.740 -7.268 -4.920 1.00 91.56 176 CYS A CA 1
ATOM 1336 C C . CYS A 1 176 ? 6.289 -7.409 -6.384 1.00 91.56 176 CYS A C 1
ATOM 1338 O O . CYS A 1 176 ? 5.142 -7.769 -6.637 1.00 91.56 176 CYS A O 1
ATOM 1340 N N . ALA A 1 177 ? 7.200 -7.267 -7.349 1.00 91.00 177 ALA A N 1
ATOM 1341 C CA . ALA A 1 177 ? 6.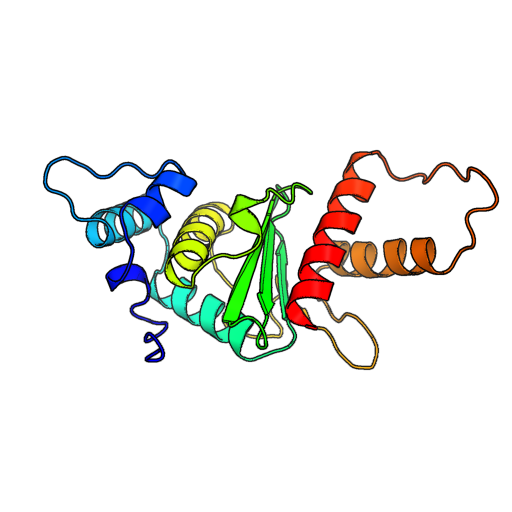918 -7.494 -8.768 1.00 91.00 177 ALA A CA 1
ATOM 1342 C C . ALA A 1 177 ? 6.404 -8.917 -9.040 1.00 91.00 177 ALA A C 1
ATOM 1344 O O . ALA A 1 177 ? 5.388 -9.131 -9.692 1.00 91.00 177 ALA A O 1
ATOM 1345 N N . THR A 1 178 ? 7.070 -9.932 -8.488 1.00 89.31 178 THR A N 1
ATOM 1346 C CA . THR A 1 178 ? 6.626 -11.325 -8.639 1.00 89.31 178 THR A CA 1
ATOM 1347 C C . THR A 1 178 ? 5.276 -11.566 -7.961 1.00 89.31 178 THR A C 1
ATOM 1349 O O . THR A 1 178 ? 4.517 -12.430 -8.397 1.00 89.31 178 THR A O 1
ATOM 1352 N N . HIS A 1 179 ? 4.971 -10.834 -6.887 1.00 89.81 179 HIS A N 1
ATOM 1353 C CA . HIS A 1 179 ? 3.694 -10.938 -6.185 1.00 89.81 179 HIS A CA 1
ATOM 1354 C C . HIS A 1 179 ? 2.538 -10.411 -7.037 1.00 89.81 179 HIS A C 1
ATOM 1356 O O . HIS A 1 179 ? 1.530 -11.103 -7.126 1.00 89.81 179 HIS A O 1
ATOM 1362 N N . CYS A 1 180 ? 2.685 -9.273 -7.726 1.00 89.19 180 CYS A N 1
ATOM 1363 C CA . CYS A 1 180 ? 1.610 -8.758 -8.586 1.00 89.19 180 CYS A CA 1
ATOM 1364 C C . CYS A 1 180 ? 1.396 -9.554 -9.879 1.00 89.19 180 CYS A C 1
ATOM 1366 O O . CYS A 1 180 ? 0.300 -9.560 -10.436 1.00 89.19 180 CYS A O 1
ATOM 1368 N N . LEU A 1 181 ? 2.427 -10.259 -10.350 1.00 86.19 181 LEU A N 1
ATOM 1369 C CA . LEU A 1 181 ? 2.355 -11.100 -11.547 1.00 86.19 181 LEU A CA 1
ATOM 1370 C C . LEU A 1 181 ? 1.763 -12.496 -11.296 1.00 86.19 181 LEU A C 1
ATOM 1372 O O . LEU A 1 181 ? 1.532 -13.231 -12.258 1.00 86.19 181 LEU A O 1
ATOM 1376 N N . ARG A 1 182 ? 1.558 -12.886 -10.032 1.00 79.06 182 ARG A N 1
ATOM 1377 C CA . ARG A 1 182 ? 1.063 -14.212 -9.640 1.00 79.06 182 ARG A CA 1
ATOM 1378 C C . ARG A 1 182 ? -0.397 -14.203 -9.253 1.00 79.06 182 ARG A C 1
ATOM 1380 O O . ARG A 1 182 ? -1.037 -15.206 -9.634 1.00 79.06 182 ARG A O 1
#

Sequence (182 aa):
MGDLNPDQWFKAVTADDLRLYGVDIGDGETAPQAVERLADEMGVDLPAVGRCLALLRSGRCMLSGGSPMAMLSYSPRRGVYRAAYDGDCAADLSSLSITSAGVWLSLLSGEIGSLPDAEDHWLIARFTNGGVVASNRYVSDLATDYARQVDVPQIRFLPSEHGSYERLLGRAFWRCATHCLR

Radius of gyration: 17.06 Å; chains: 1; bounding box: 51×33×48 Å

Foldseek 3Di:
DDPDQLQCLLVPAQPVLCVVVPQDADDVGGSSRSLVVLCVVLVHDLSLLSLLLVQLQPALKWFWDDVQTKIKHAANVLRFMAIDTLLDRDPVRGGHHSNSSSSVVSVVCSRPPGHDNDCQDQRMWHQDPVGIDHNPVVLVVLRVVVVVVVPDDPDDPPPPPDDPRSVSVSVRSVSRSVRSVD

Organism: NCBI:txid270368

pLDDT: mean 86.38, std 14.7, range [37.12, 97.69]

Secondary structure (DSSP, 8-state):
-----GGGGGGG--HHHHHTTT-PPPTT--HHHHHHHHHHHHT--HHHHHHHHHHHHHSSEEEEETTTTEEEEEETTTTEEEEEETTB--SGGGSB-HHHHHHHHHHHHHHH-PPP-STTSTTEEEEETTEEEESSHHHHHHHHHHHHHHHS-S-S-PPPSS-HHHHHHHHHHHHHHHHHT-